Protein AF-A0A940VJI4-F1 (afdb_monomer_lite)

Sequence (114 aa):
MGNPDPVWIADCLAGLSPTEPPQLAFLRRAPEGIGALPGTLLCLSASFNPMTVAHAALVREGSRLVSPQEVLLLLATANVDKYNEGLPLERRFDLLLRFAESRPRVSVAAVHHG

Structure (mmCIF, N/CA/C/O backbone):
data_AF-A0A940VJI4-F1
#
_entry.id   AF-A0A940VJI4-F1
#
loop_
_atom_site.group_PDB
_atom_site.id
_atom_site.type_symbol
_atom_site.label_atom_id
_atom_site.label_alt_id
_atom_site.label_comp_id
_atom_site.label_asym_id
_atom_site.label_entity_id
_atom_site.label_seq_id
_atom_site.pdbx_PDB_ins_code
_atom_site.Cartn_x
_atom_site.Cartn_y
_atom_site.Cartn_z
_atom_site.occupancy
_atom_site.B_iso_or_equiv
_atom_site.auth_seq_id
_atom_site.auth_comp_id
_atom_site.auth_asym_id
_atom_site.auth_atom_id
_atom_site.pdbx_PDB_model_num
ATOM 1 N N . MET A 1 1 ? -17.117 5.463 -8.635 1.00 45.41 1 MET A N 1
ATOM 2 C CA . MET A 1 1 ? -15.969 6.390 -8.542 1.00 45.41 1 MET A CA 1
ATOM 3 C C . MET A 1 1 ? -14.960 5.941 -9.579 1.00 45.41 1 MET A C 1
ATOM 5 O O . MET A 1 1 ? -14.827 4.738 -9.760 1.00 45.41 1 MET A O 1
ATOM 9 N N . GLY A 1 2 ? -14.423 6.876 -10.365 1.00 53.31 2 GLY A N 1
ATOM 10 C CA . GLY A 1 2 ? -13.619 6.567 -11.551 1.00 53.31 2 GLY A CA 1
ATOM 11 C C . GLY A 1 2 ? -12.346 5.802 -11.204 1.00 53.31 2 GLY A C 1
ATOM 12 O O . GLY A 1 2 ? -11.795 5.987 -10.123 1.00 53.31 2 GLY A O 1
ATOM 13 N N . ASN A 1 3 ? -11.910 4.944 -12.125 1.00 57.28 3 ASN A N 1
ATOM 14 C CA . ASN A 1 3 ? -10.601 4.299 -12.072 1.00 57.28 3 ASN A CA 1
ATOM 15 C C . ASN A 1 3 ? -9.522 5.372 -11.818 1.00 57.28 3 ASN A C 1
ATOM 17 O O . ASN A 1 3 ? -9.622 6.425 -12.454 1.00 57.28 3 ASN A O 1
ATOM 21 N N . PRO A 1 4 ? -8.533 5.159 -10.930 1.00 66.38 4 PRO A N 1
ATOM 22 C CA . PRO A 1 4 ? -7.483 6.149 -10.718 1.00 66.38 4 PRO A CA 1
ATOM 23 C C . PRO A 1 4 ? -6.808 6.477 -12.055 1.00 66.38 4 PRO A C 1
ATOM 25 O O . PRO A 1 4 ? -6.418 5.577 -12.805 1.00 66.38 4 PRO A O 1
ATOM 28 N N . ASP A 1 5 ? -6.758 7.769 -12.379 1.00 80.19 5 ASP A N 1
ATOM 29 C CA . ASP A 1 5 ? -6.216 8.264 -13.642 1.00 80.19 5 ASP A CA 1
ATOM 30 C C . ASP A 1 5 ? -4.704 7.972 -13.691 1.00 80.19 5 ASP A C 1
ATOM 32 O O . ASP A 1 5 ? -3.981 8.398 -12.784 1.00 80.19 5 ASP A O 1
ATOM 36 N N . PRO A 1 6 ? -4.201 7.251 -14.712 1.00 77.81 6 PRO A N 1
ATOM 37 C CA . PRO A 1 6 ? -2.771 7.014 -14.885 1.00 77.81 6 PRO A CA 1
ATOM 38 C C . PRO A 1 6 ? -1.919 8.290 -14.855 1.00 77.81 6 PRO A C 1
ATOM 40 O O . PRO A 1 6 ? -0.793 8.239 -14.364 1.00 77.81 6 PRO A O 1
ATOM 43 N N . VAL A 1 7 ? -2.449 9.424 -15.331 1.00 83.44 7 VAL A N 1
ATOM 44 C CA . VAL A 1 7 ? -1.750 10.721 -15.290 1.00 83.44 7 VAL A CA 1
ATOM 45 C C . VAL A 1 7 ? -1.550 11.175 -13.847 1.00 83.44 7 VAL A C 1
ATOM 47 O O . VAL A 1 7 ? -0.439 11.507 -13.449 1.00 83.44 7 VAL A O 1
ATOM 50 N N . TRP A 1 8 ? -2.599 11.089 -13.029 1.00 85.44 8 TRP A N 1
ATOM 51 C CA . TRP A 1 8 ? -2.527 11.459 -11.618 1.00 85.44 8 TRP A CA 1
ATOM 52 C C . TRP A 1 8 ? -1.555 10.565 -10.831 1.00 85.44 8 TRP A C 1
ATOM 54 O O . TRP A 1 8 ? -0.812 11.058 -9.984 1.00 85.44 8 TRP A O 1
ATOM 64 N N . ILE A 1 9 ? -1.511 9.259 -11.133 1.00 85.69 9 ILE A N 1
ATOM 65 C CA . ILE A 1 9 ? -0.514 8.358 -10.535 1.00 85.69 9 ILE A CA 1
ATOM 66 C C . ILE A 1 9 ? 0.894 8.837 -10.898 1.00 85.69 9 ILE A C 1
ATOM 68 O O . ILE A 1 9 ? 1.721 8.983 -10.003 1.00 85.69 9 ILE A O 1
ATOM 72 N N . ALA A 1 10 ? 1.166 9.110 -12.176 1.00 84.75 10 ALA A N 1
ATOM 73 C CA . ALA A 1 10 ? 2.477 9.577 -12.622 1.00 84.75 10 ALA A CA 1
ATOM 74 C C . ALA A 1 10 ? 2.897 10.886 -11.928 1.00 84.75 10 ALA A C 1
ATOM 76 O O . ALA A 1 10 ? 4.033 10.983 -11.459 1.00 84.75 10 ALA A O 1
ATOM 77 N N . ASP A 1 11 ? 1.976 11.839 -11.771 1.00 85.50 11 ASP A N 1
ATOM 78 C CA . ASP A 1 11 ? 2.229 13.106 -11.076 1.00 85.50 11 ASP A CA 1
ATOM 79 C C . ASP A 1 11 ? 2.617 12.892 -9.605 1.00 85.50 11 ASP A C 1
ATOM 81 O O . ASP A 1 11 ? 3.565 13.506 -9.112 1.00 85.50 11 ASP A O 1
ATOM 85 N N . CYS A 1 12 ? 1.941 11.976 -8.899 1.00 84.31 12 CYS A N 1
ATOM 86 C CA . CYS A 1 12 ? 2.311 11.617 -7.527 1.00 84.31 12 CYS A CA 1
ATOM 87 C C . CYS A 1 12 ? 3.721 11.019 -7.432 1.00 84.31 12 CYS A C 1
ATOM 89 O O . CYS A 1 12 ? 4.403 11.217 -6.426 1.00 84.31 12 CYS A O 1
ATOM 91 N N . LEU A 1 13 ? 4.155 10.274 -8.452 1.00 85.81 13 LEU A N 1
ATOM 92 C CA . LEU A 1 13 ? 5.466 9.624 -8.467 1.00 85.81 13 LEU A CA 1
ATOM 93 C C . LEU A 1 13 ? 6.592 10.573 -8.884 1.00 85.81 13 LEU A C 1
ATOM 95 O O . LEU A 1 13 ? 7.715 10.401 -8.418 1.00 85.81 13 LEU A O 1
ATOM 99 N N . ALA A 1 14 ? 6.307 11.582 -9.712 1.00 83.81 14 ALA A N 1
ATOM 100 C CA . ALA A 1 14 ? 7.297 12.553 -10.182 1.00 83.81 14 ALA A CA 1
ATOM 101 C C . ALA A 1 14 ? 7.954 13.352 -9.041 1.00 83.81 14 ALA A C 1
ATOM 103 O O . ALA A 1 14 ? 9.071 13.840 -9.194 1.00 83.81 14 ALA A O 1
ATOM 104 N N . GLY A 1 15 ? 7.284 13.460 -7.888 1.00 77.69 15 GLY A N 1
ATOM 105 C CA . GLY A 1 15 ? 7.825 14.100 -6.687 1.00 77.69 15 GLY A CA 1
ATOM 106 C C . GLY A 1 15 ? 8.855 13.268 -5.915 1.00 77.69 15 GLY A C 1
ATOM 107 O O . GLY A 1 15 ? 9.455 13.778 -4.977 1.00 77.69 15 GLY A O 1
ATOM 108 N N . LEU A 1 16 ? 9.070 11.997 -6.267 1.00 84.31 16 LEU A N 1
ATOM 109 C CA . LEU A 1 16 ? 10.019 11.126 -5.574 1.00 84.31 16 LEU A CA 1
ATOM 110 C C . LEU A 1 16 ? 11.407 11.224 -6.219 1.00 84.31 16 LEU A C 1
ATOM 112 O O . LEU A 1 16 ? 11.619 10.729 -7.324 1.00 84.31 16 LEU A O 1
ATOM 116 N N . SER A 1 17 ? 12.363 11.825 -5.506 1.00 78.94 17 SER A N 1
ATOM 117 C CA . SER A 1 17 ? 13.741 12.003 -5.979 1.00 78.94 17 SER A CA 1
ATOM 118 C C . SER A 1 17 ? 14.732 11.033 -5.308 1.00 78.94 17 SER A C 1
ATOM 120 O O . SER A 1 17 ? 14.677 10.863 -4.089 1.00 78.94 17 SER A O 1
ATOM 122 N N . PRO A 1 18 ? 15.683 10.434 -6.057 1.00 75.56 18 PRO A N 1
ATOM 123 C CA . PRO A 1 18 ? 16.764 9.618 -5.491 1.00 75.56 18 PRO A CA 1
ATOM 124 C C . PRO A 1 18 ? 17.817 10.429 -4.732 1.00 75.56 18 PRO A C 1
ATOM 126 O O . PRO A 1 18 ? 18.573 9.867 -3.943 1.00 75.56 18 PRO A O 1
ATOM 129 N N . THR A 1 19 ? 17.931 11.727 -5.022 1.00 82.00 19 THR A N 1
ATOM 130 C CA . THR A 1 19 ? 18.983 12.593 -4.468 1.00 82.00 19 THR A CA 1
ATOM 131 C C . THR A 1 19 ? 18.517 13.387 -3.254 1.00 82.00 19 THR A C 1
ATOM 133 O O . THR A 1 19 ? 19.310 14.099 -2.642 1.00 82.00 19 THR A O 1
ATOM 136 N N . GLU A 1 20 ? 17.233 13.298 -2.923 1.00 82.69 20 GLU A N 1
ATOM 137 C CA . GLU A 1 20 ? 16.645 13.930 -1.749 1.00 82.69 20 GLU A CA 1
ATOM 138 C C . GLU A 1 20 ? 16.578 12.934 -0.579 1.00 82.69 20 GLU A C 1
ATOM 140 O O . GLU A 1 20 ? 16.708 11.723 -0.784 1.00 82.69 20 GLU A O 1
ATOM 145 N N . PRO A 1 21 ? 16.394 13.407 0.670 1.00 84.06 21 PRO A N 1
ATOM 146 C CA . PRO A 1 21 ? 16.128 12.517 1.798 1.00 84.06 21 PRO A CA 1
ATOM 147 C C . PRO A 1 21 ? 14.966 11.559 1.489 1.00 84.06 21 PRO A C 1
ATOM 149 O O . PRO A 1 21 ? 14.066 11.963 0.760 1.00 84.06 21 PRO A O 1
ATOM 152 N N . PRO A 1 22 ? 14.927 10.331 2.045 1.00 85.44 22 PRO A N 1
ATOM 153 C CA . PRO A 1 22 ? 13.881 9.359 1.734 1.00 85.44 22 PRO A CA 1
ATOM 154 C C . PRO A 1 22 ? 12.469 9.928 1.909 1.00 85.44 22 PRO A C 1
ATOM 156 O O . PRO A 1 22 ? 12.096 10.369 2.998 1.00 85.44 22 PRO A O 1
ATOM 159 N N . GLN A 1 23 ? 11.682 9.893 0.832 1.00 88.88 23 GLN A N 1
ATOM 160 C CA . GLN A 1 23 ? 10.305 10.381 0.813 1.00 88.88 23 GLN A CA 1
ATOM 161 C C . GLN A 1 23 ? 9.321 9.251 0.560 1.00 88.88 23 GLN A C 1
ATOM 163 O O . GLN A 1 23 ? 9.607 8.293 -0.162 1.00 88.88 23 GLN A O 1
ATOM 168 N N . LEU A 1 24 ? 8.133 9.420 1.134 1.00 90.38 24 LEU A N 1
ATOM 169 C CA . LEU A 1 24 ? 6.980 8.568 0.918 1.00 90.38 24 LEU A CA 1
ATOM 170 C C . LEU A 1 24 ? 5.838 9.418 0.358 1.00 90.38 24 LEU A C 1
ATOM 172 O O . LEU A 1 24 ? 5.430 10.404 0.972 1.00 90.38 24 LEU A O 1
ATOM 176 N N . ALA A 1 25 ? 5.301 9.008 -0.787 1.00 93.12 25 ALA A N 1
ATOM 177 C CA . ALA A 1 25 ? 4.152 9.636 -1.425 1.00 93.12 25 ALA A CA 1
ATOM 178 C C . ALA A 1 25 ? 2.914 8.754 -1.237 1.00 93.12 25 ALA A C 1
ATOM 180 O O . ALA A 1 25 ? 2.884 7.607 -1.679 1.00 93.12 25 ALA A O 1
ATOM 181 N N . PHE A 1 26 ? 1.874 9.274 -0.583 1.00 94.12 26 PHE A N 1
ATOM 182 C CA . PHE A 1 26 ? 0.605 8.556 -0.459 1.00 94.12 26 PHE A CA 1
ATOM 183 C C . PHE A 1 26 ? -0.228 8.725 -1.726 1.00 94.12 26 PHE A C 1
ATOM 185 O O . PHE A 1 26 ? -0.610 9.840 -2.068 1.00 94.12 26 PHE A O 1
ATOM 192 N N . LEU A 1 27 ? -0.590 7.606 -2.350 1.00 94.69 27 LEU A N 1
ATOM 193 C CA . LEU A 1 27 ? -1.617 7.575 -3.390 1.00 94.69 27 LEU A CA 1
ATOM 194 C C . LEU A 1 27 ? -3.002 7.394 -2.751 1.00 94.69 27 LEU A C 1
ATOM 196 O O . LEU A 1 27 ? -4.008 7.927 -3.202 1.00 94.69 27 LEU A O 1
ATOM 200 N N . ARG A 1 28 ? -3.083 6.669 -1.636 1.00 95.31 28 ARG A N 1
ATOM 201 C CA . ARG A 1 28 ? -4.313 6.594 -0.851 1.00 95.31 28 ARG A CA 1
ATOM 202 C C . ARG A 1 28 ? -3.981 6.543 0.621 1.00 95.31 28 ARG A C 1
ATOM 204 O O . ARG A 1 28 ? -3.264 5.645 1.055 1.00 95.31 28 ARG A O 1
ATOM 211 N N . ARG A 1 29 ? -4.563 7.464 1.385 1.00 95.56 29 ARG A N 1
ATOM 212 C CA . ARG A 1 29 ? -4.662 7.336 2.839 1.00 95.56 29 ARG A CA 1
ATOM 213 C C . ARG A 1 29 ? -5.939 6.581 3.191 1.00 95.56 29 ARG A C 1
ATOM 215 O O . ARG A 1 29 ? -6.993 6.837 2.607 1.00 95.56 29 ARG A O 1
ATOM 222 N N . ALA A 1 30 ? -5.826 5.638 4.114 1.00 96.31 30 ALA A N 1
ATOM 223 C CA . ALA A 1 30 ? -6.938 4.900 4.683 1.00 96.31 30 ALA A CA 1
ATOM 224 C C . ALA A 1 30 ? -7.926 5.872 5.360 1.00 96.31 30 ALA A C 1
ATOM 226 O O . ALA A 1 30 ? -7.528 6.557 6.303 1.00 96.31 30 ALA A O 1
ATOM 227 N N . PRO A 1 31 ? -9.200 5.954 4.932 1.00 95.44 31 PRO A N 1
ATOM 228 C CA . PRO A 1 31 ? -10.182 6.828 5.580 1.00 95.44 31 PRO A CA 1
ATOM 229 C C . PRO A 1 31 ? -10.466 6.448 7.042 1.00 95.44 31 PRO A C 1
ATOM 231 O O . PRO A 1 31 ? -10.811 7.314 7.838 1.00 95.44 31 PRO A O 1
ATOM 234 N N . GLU A 1 32 ? -10.296 5.174 7.402 1.00 94.62 32 GLU A N 1
ATOM 235 C CA . GLU A 1 32 ? -10.393 4.674 8.783 1.00 94.62 32 GLU A CA 1
ATOM 236 C C . GLU A 1 32 ? -9.015 4.297 9.355 1.00 94.62 32 GLU A C 1
ATOM 238 O O . GLU A 1 32 ? -8.916 3.456 10.249 1.00 94.62 32 GLU A O 1
ATOM 243 N N . GLY A 1 33 ? -7.943 4.856 8.786 1.00 91.50 33 GLY A N 1
ATOM 244 C CA . GLY A 1 33 ? -6.573 4.618 9.228 1.00 91.50 33 GLY A CA 1
ATOM 245 C C . GLY A 1 33 ? -6.205 5.354 10.513 1.00 91.50 33 GLY A C 1
ATOM 246 O O . GLY A 1 33 ? -7.041 5.923 11.219 1.00 91.50 33 GLY A O 1
ATOM 247 N N . ILE A 1 34 ? -4.910 5.357 10.809 1.00 93.88 34 ILE A N 1
ATOM 248 C CA . ILE A 1 34 ? -4.329 6.084 11.932 1.00 93.88 34 ILE A CA 1
ATOM 249 C C . ILE A 1 34 ? -4.545 7.587 11.697 1.00 93.88 34 ILE A C 1
ATOM 251 O O . ILE A 1 34 ? -4.118 8.152 10.691 1.00 93.88 34 ILE A O 1
ATOM 255 N N . GLY A 1 35 ? -5.246 8.226 12.635 1.00 87.50 35 GLY A N 1
ATOM 256 C CA . GLY A 1 35 ? -5.538 9.659 12.616 1.00 87.50 35 GLY A CA 1
ATOM 257 C C . GLY A 1 35 ? -4.532 10.474 13.431 1.00 87.50 35 GLY A C 1
ATOM 258 O O . GLY A 1 35 ? -3.327 10.253 13.380 1.00 87.50 35 GLY A O 1
ATOM 259 N N . ALA A 1 36 ? -5.039 11.427 14.218 1.00 82.31 36 ALA A N 1
ATOM 260 C CA . ALA A 1 36 ? -4.214 12.307 15.054 1.00 82.31 36 ALA A CA 1
ATOM 261 C C . ALA A 1 36 ? -3.549 11.600 16.253 1.00 82.31 36 ALA A C 1
ATOM 263 O O . ALA A 1 36 ? -2.598 12.126 16.827 1.00 82.31 36 ALA A O 1
ATOM 264 N N . LEU A 1 37 ? -4.062 10.433 16.652 1.00 84.38 37 LEU A N 1
ATOM 265 C CA . LEU A 1 37 ? -3.510 9.650 17.754 1.00 84.38 37 LEU A CA 1
ATOM 266 C C . LEU A 1 37 ? -2.565 8.568 17.217 1.00 84.38 37 LEU A C 1
ATOM 268 O O . LEU A 1 37 ? -2.889 7.947 16.203 1.00 84.38 37 LEU A O 1
ATOM 272 N N . PRO A 1 38 ? -1.436 8.299 17.901 1.00 87.88 38 PRO A N 1
ATOM 273 C CA . PRO A 1 38 ? -0.553 7.195 17.548 1.00 87.88 38 PRO A CA 1
ATOM 274 C C . PRO A 1 38 ? -1.295 5.856 17.499 1.00 87.88 38 PRO A C 1
ATOM 276 O O . PRO A 1 38 ? -2.172 5.585 18.319 1.00 87.88 38 PRO A O 1
ATOM 279 N N . GLY A 1 39 ? -0.901 5.003 16.558 1.00 90.50 39 GLY A N 1
ATOM 280 C CA . GLY A 1 39 ? -1.466 3.672 16.378 1.00 90.50 39 GLY A CA 1
ATOM 281 C C . GLY A 1 39 ? -0.457 2.700 15.778 1.00 90.50 39 GLY A C 1
ATOM 282 O O . GLY A 1 39 ? 0.693 3.040 15.504 1.00 90.50 39 GLY A O 1
ATOM 283 N N . THR A 1 40 ? -0.898 1.467 15.583 1.00 95.31 40 THR A N 1
ATOM 284 C CA . THR A 1 40 ? -0.128 0.375 14.998 1.00 95.31 40 THR A CA 1
ATOM 285 C C . THR A 1 40 ? -0.376 0.299 13.497 1.00 95.31 40 THR A C 1
ATOM 287 O O . THR A 1 40 ? -1.505 0.077 13.048 1.00 95.31 40 THR A O 1
ATOM 290 N N . LEU A 1 41 ? 0.706 0.440 12.734 1.00 96.69 41 LEU A N 1
ATOM 291 C CA . LEU A 1 41 ? 0.732 0.304 11.283 1.00 96.69 41 LEU A CA 1
ATOM 292 C C . LEU A 1 41 ? 1.357 -1.041 10.903 1.00 96.69 41 LEU A C 1
ATOM 294 O O . LEU A 1 41 ? 2.498 -1.320 11.271 1.00 96.69 41 LEU A O 1
ATOM 298 N N . LEU A 1 42 ? 0.644 -1.856 10.128 1.00 97.88 42 LEU A N 1
ATOM 299 C CA . LEU A 1 42 ? 1.219 -3.036 9.483 1.00 97.88 42 LEU A CA 1
ATOM 300 C C . LEU A 1 42 ? 1.671 -2.664 8.070 1.00 97.88 42 LEU A C 1
ATOM 302 O O . LEU A 1 42 ? 0.837 -2.422 7.202 1.00 97.88 42 LEU A O 1
ATOM 306 N N . CYS A 1 43 ? 2.977 -2.638 7.822 1.00 97.44 43 CYS A N 1
ATOM 307 C CA . CYS A 1 43 ? 3.527 -2.339 6.501 1.00 97.44 43 CYS A CA 1
ATOM 308 C C . CYS A 1 43 ? 3.874 -3.629 5.745 1.00 97.44 43 CYS A C 1
ATOM 310 O O . CYS A 1 43 ? 4.634 -4.456 6.248 1.00 97.44 43 CYS A O 1
ATOM 312 N N . LEU A 1 44 ? 3.346 -3.784 4.529 1.00 97.50 44 LEU A N 1
ATOM 313 C CA . LEU A 1 44 ? 3.786 -4.789 3.567 1.00 97.50 44 LEU A CA 1
ATOM 314 C C . LEU A 1 44 ? 4.491 -4.086 2.403 1.00 97.50 44 LEU A C 1
ATOM 316 O O . LEU A 1 44 ? 3.838 -3.460 1.566 1.00 97.50 44 LEU A O 1
ATOM 320 N N . SER A 1 45 ? 5.815 -4.232 2.352 1.00 95.25 45 SER A N 1
ATOM 321 C CA . SER A 1 45 ? 6.645 -3.788 1.230 1.00 95.25 45 SER A CA 1
ATOM 322 C C . SER A 1 45 ? 6.850 -4.932 0.238 1.00 95.25 45 SER A C 1
ATOM 324 O O . SER A 1 45 ? 7.261 -6.025 0.634 1.00 95.25 45 SER A O 1
ATOM 326 N N . ALA A 1 46 ? 6.526 -4.706 -1.037 1.00 93.56 46 ALA A N 1
ATOM 327 C CA . ALA A 1 46 ? 6.726 -5.676 -2.114 1.00 93.56 46 ALA A CA 1
ATOM 328 C C . ALA A 1 46 ? 6.732 -4.991 -3.490 1.00 93.56 46 ALA A C 1
ATOM 330 O O . ALA A 1 46 ? 6.254 -3.872 -3.650 1.00 93.56 46 ALA A O 1
ATOM 331 N N . SER A 1 47 ? 7.211 -5.693 -4.522 1.00 90.94 47 SER A N 1
ATOM 332 C CA . SER A 1 47 ? 7.199 -5.193 -5.907 1.00 90.94 47 SER A CA 1
ATOM 333 C C . SER A 1 47 ? 5.815 -5.216 -6.566 1.00 90.94 47 SER A C 1
ATOM 335 O O . SER A 1 47 ? 5.647 -4.613 -7.627 1.00 90.94 47 SER A O 1
ATOM 337 N N . PHE A 1 48 ? 4.853 -5.938 -5.972 1.00 93.56 48 PHE A N 1
ATOM 338 C CA . PHE A 1 48 ? 3.462 -6.090 -6.419 1.00 93.56 48 PHE A CA 1
ATOM 339 C C . PHE A 1 48 ? 3.312 -6.263 -7.940 1.00 93.56 48 PHE A C 1
ATOM 341 O O . PHE A 1 48 ? 2.533 -5.564 -8.587 1.00 93.56 48 PHE A O 1
ATOM 348 N N . ASN A 1 49 ? 4.056 -7.211 -8.515 1.00 90.69 49 ASN A N 1
ATOM 349 C CA . ASN A 1 49 ? 4.180 -7.417 -9.959 1.00 90.69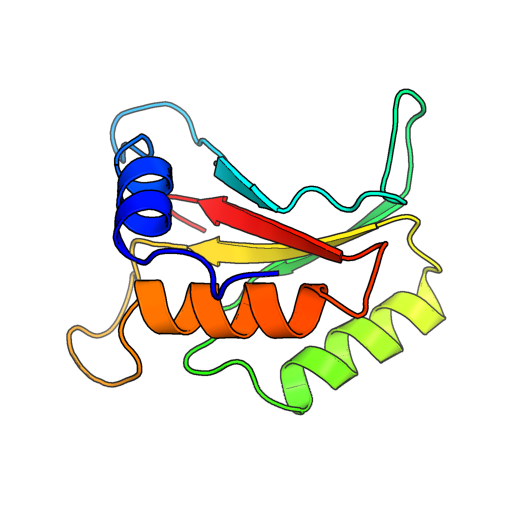 49 ASN A CA 1
ATOM 350 C C . ASN A 1 49 ? 3.559 -8.751 -10.454 1.00 90.69 49 ASN A C 1
ATOM 352 O O . ASN A 1 49 ? 4.309 -9.642 -10.852 1.00 90.69 49 ASN A O 1
ATOM 356 N N . PRO A 1 50 ? 2.221 -8.934 -10.460 1.00 91.50 50 PRO A N 1
ATOM 357 C CA . PRO A 1 50 ? 1.169 -8.079 -9.902 1.00 91.50 50 PRO A CA 1
ATOM 358 C C . PRO A 1 50 ? 0.946 -8.329 -8.396 1.00 91.50 50 PRO A C 1
ATOM 360 O O . PRO A 1 50 ? 1.551 -9.216 -7.791 1.00 91.50 50 PRO A O 1
ATOM 363 N N . MET A 1 51 ? 0.028 -7.581 -7.774 1.00 93.75 51 MET A N 1
ATOM 364 C CA . MET A 1 51 ? -0.551 -8.003 -6.496 1.00 93.75 51 MET A CA 1
ATOM 365 C C . MET A 1 51 ? -1.217 -9.382 -6.652 1.00 93.75 51 MET A C 1
ATOM 367 O O . MET A 1 51 ? -1.919 -9.638 -7.627 1.00 93.75 51 MET A O 1
ATOM 371 N N . THR A 1 52 ? -1.018 -10.272 -5.676 1.00 95.50 52 THR A N 1
ATOM 372 C CA . THR A 1 52 ? -1.515 -11.661 -5.713 1.00 95.50 52 THR A CA 1
ATOM 373 C C . THR A 1 52 ? -2.266 -12.033 -4.437 1.00 95.50 52 THR A C 1
ATOM 375 O O . THR A 1 52 ? -2.192 -11.336 -3.421 1.00 95.50 52 THR A O 1
ATOM 378 N N . VAL A 1 53 ? -2.936 -13.190 -4.460 1.00 97.12 53 VAL A N 1
ATOM 379 C CA . VAL A 1 53 ? -3.596 -13.773 -3.280 1.00 97.12 53 VAL A CA 1
ATOM 380 C C . VAL A 1 53 ? -2.633 -14.027 -2.117 1.00 97.12 53 VAL A C 1
ATOM 382 O O . VAL A 1 53 ? -3.048 -13.933 -0.966 1.00 97.12 53 VAL A O 1
ATOM 385 N N . ALA A 1 54 ? -1.348 -14.279 -2.391 1.00 97.31 54 ALA A N 1
ATOM 386 C CA . ALA A 1 54 ? -0.337 -14.458 -1.350 1.00 97.31 54 ALA A CA 1
ATOM 387 C C . ALA A 1 54 ? -0.104 -13.157 -0.565 1.00 97.31 54 ALA A C 1
ATOM 389 O O . ALA A 1 54 ? -0.105 -13.172 0.662 1.00 97.31 54 ALA A O 1
ATOM 390 N N . HIS A 1 55 ? -0.006 -12.016 -1.256 1.00 97.94 55 HIS A N 1
ATOM 391 C CA . HIS A 1 55 ? 0.104 -10.704 -0.610 1.00 97.94 55 HIS A CA 1
ATOM 392 C C . HIS A 1 55 ? -1.124 -10.401 0.259 1.00 97.94 55 HIS A C 1
ATOM 394 O O . HIS A 1 55 ? -0.995 -9.980 1.407 1.00 97.94 55 HIS A O 1
ATOM 400 N N . ALA A 1 56 ? -2.326 -10.669 -0.263 1.00 97.06 56 ALA A N 1
ATOM 401 C CA . ALA A 1 56 ? -3.565 -10.484 0.489 1.00 97.06 56 ALA A CA 1
ATOM 402 C C . ALA A 1 56 ? -3.631 -11.390 1.734 1.00 97.06 56 ALA A C 1
ATOM 404 O O . ALA A 1 56 ? -4.071 -10.947 2.796 1.00 97.06 56 ALA A O 1
ATOM 405 N N . ALA A 1 57 ? -3.170 -12.640 1.621 1.00 98.06 57 ALA A N 1
ATOM 406 C CA . ALA A 1 57 ? -3.085 -13.567 2.743 1.00 98.06 57 ALA A CA 1
ATOM 407 C C . ALA A 1 57 ? -2.081 -13.093 3.804 1.00 98.06 57 ALA A C 1
ATOM 409 O O . ALA A 1 57 ? -2.415 -13.120 4.984 1.00 98.06 57 ALA A O 1
ATOM 410 N N . LEU A 1 58 ? -0.907 -12.586 3.408 1.00 97.88 58 LEU A N 1
ATOM 411 C CA . LEU A 1 58 ? 0.072 -12.018 4.344 1.00 97.88 58 LEU A CA 1
ATOM 412 C C . LEU A 1 58 ? -0.513 -10.852 5.143 1.00 97.88 58 LEU A C 1
ATOM 414 O O . LEU A 1 58 ? -0.396 -10.830 6.366 1.00 97.88 58 LEU A O 1
ATOM 418 N N . VAL A 1 59 ? -1.205 -9.923 4.475 1.00 97.62 59 VAL A N 1
ATOM 419 C CA . VAL A 1 59 ? -1.899 -8.820 5.156 1.00 97.62 59 VAL A CA 1
ATOM 420 C C . VAL A 1 59 ? -2.942 -9.353 6.132 1.00 97.62 59 VAL A C 1
ATOM 422 O O . VAL A 1 59 ? -3.010 -8.883 7.266 1.00 97.62 59 VAL A O 1
ATOM 425 N N . ARG A 1 60 ? -3.753 -10.331 5.714 1.00 97.19 60 ARG A N 1
ATOM 426 C CA . ARG A 1 60 ? -4.809 -10.906 6.554 1.00 97.19 60 ARG A CA 1
ATOM 427 C C . ARG A 1 60 ? -4.236 -11.585 7.795 1.00 97.19 60 ARG A C 1
ATOM 429 O O . ARG A 1 60 ? -4.692 -11.298 8.898 1.00 97.19 60 ARG A O 1
ATOM 436 N N . GLU A 1 61 ? -3.250 -12.461 7.627 1.00 98.06 61 GLU A N 1
ATOM 437 C CA . GLU A 1 61 ? -2.656 -13.195 8.747 1.00 98.06 61 GLU A CA 1
ATOM 438 C C . GLU A 1 61 ? -1.860 -12.269 9.667 1.00 98.06 61 GLU A C 1
ATOM 440 O O . GLU A 1 61 ? -2.012 -12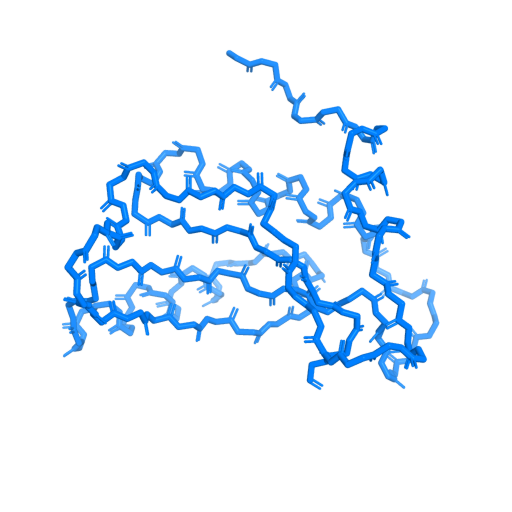.352 10.884 1.00 98.06 61 GLU A O 1
ATOM 445 N N . GLY A 1 62 ? -1.097 -11.321 9.113 1.00 96.75 62 GLY A N 1
ATOM 446 C CA . GLY A 1 62 ? -0.438 -10.283 9.905 1.00 96.75 62 GLY A CA 1
ATOM 447 C C . GLY A 1 62 ? -1.448 -9.469 10.714 1.00 96.75 62 GLY A C 1
ATOM 448 O O . GLY A 1 62 ? -1.285 -9.296 11.920 1.00 96.75 62 GLY A O 1
ATOM 449 N N . SER A 1 63 ? -2.553 -9.059 10.085 1.00 96.62 63 SER A N 1
ATOM 450 C CA . SER A 1 63 ? -3.614 -8.308 10.763 1.00 96.62 63 SER A CA 1
ATOM 451 C C . SER A 1 63 ? -4.286 -9.114 11.873 1.00 96.62 63 SER A C 1
ATOM 453 O O . SER A 1 63 ? -4.627 -8.552 12.908 1.00 96.62 63 SER A O 1
ATOM 455 N N . ARG A 1 64 ? -4.436 -10.432 11.701 1.00 96.69 64 ARG A N 1
ATOM 456 C CA . ARG A 1 64 ? -4.974 -11.327 12.735 1.00 96.69 64 ARG A CA 1
ATOM 457 C C . ARG A 1 64 ? -4.061 -11.416 13.961 1.00 96.69 64 ARG A C 1
ATOM 459 O O . ARG A 1 64 ? -4.562 -11.586 15.067 1.00 96.69 64 ARG A O 1
ATOM 466 N N . LEU A 1 65 ? -2.744 -11.323 13.771 1.00 96.19 65 LEU A N 1
ATOM 467 C CA . LEU A 1 65 ? -1.761 -11.431 14.852 1.00 96.19 65 LEU A CA 1
ATOM 468 C C . LEU A 1 65 ? -1.612 -10.137 15.657 1.00 96.19 65 LEU A C 1
ATOM 470 O O . LEU A 1 65 ? -1.476 -10.208 16.875 1.00 96.19 65 LEU A O 1
ATOM 474 N N . VAL A 1 66 ? -1.628 -8.975 14.995 1.00 93.94 66 VAL A N 1
ATOM 475 C CA . VAL A 1 66 ? -1.297 -7.691 15.649 1.00 93.94 66 VAL A CA 1
ATOM 476 C C . VAL A 1 66 ? -2.449 -6.689 15.699 1.00 93.94 66 VAL A C 1
ATOM 478 O O . VAL A 1 66 ? -2.308 -5.651 16.332 1.00 93.94 66 VAL A O 1
ATOM 481 N N . SER A 1 67 ? -3.591 -6.990 15.070 1.00 94.75 67 SER A N 1
ATOM 482 C CA . SER A 1 67 ? -4.783 -6.122 15.023 1.00 94.75 67 SER A CA 1
ATOM 483 C C . SER A 1 67 ? -4.457 -4.647 14.719 1.00 94.75 67 SER A C 1
ATOM 485 O O . SER A 1 67 ? -4.824 -3.763 15.500 1.00 94.75 67 SER A O 1
ATOM 487 N N . PRO A 1 68 ? -3.750 -4.361 13.607 1.00 96.38 68 PRO A N 1
ATOM 488 C CA . PRO A 1 68 ? -3.289 -3.017 13.297 1.00 96.38 68 PRO A CA 1
ATOM 489 C C . PRO A 1 68 ? -4.477 -2.095 13.009 1.00 96.38 68 PRO A C 1
ATOM 491 O O . PRO A 1 68 ? -5.498 -2.515 12.452 1.00 96.38 68 PRO A O 1
ATOM 494 N N . GLN A 1 69 ? -4.340 -0.818 13.363 1.00 96.75 69 GLN A N 1
ATOM 495 C CA . GLN A 1 69 ? -5.342 0.190 13.015 1.00 96.75 69 GLN A CA 1
ATOM 496 C C . GLN A 1 69 ? -5.275 0.540 11.526 1.00 96.75 69 GLN A C 1
ATOM 498 O O . GLN A 1 69 ? -6.298 0.866 10.931 1.00 96.75 69 GLN A O 1
ATOM 503 N N . GLU A 1 70 ? -4.103 0.396 10.908 1.00 98.00 70 GLU A N 1
ATOM 504 C CA . GLU A 1 70 ? -3.907 0.653 9.488 1.00 98.00 70 GLU A CA 1
ATOM 505 C C . GLU A 1 70 ? -2.938 -0.356 8.867 1.00 98.00 70 GLU A C 1
ATOM 507 O O . GLU A 1 70 ? -1.984 -0.815 9.497 1.00 98.00 70 GLU A O 1
ATOM 512 N N . VAL A 1 71 ? -3.182 -0.695 7.605 1.00 98.38 71 VAL A N 1
ATOM 513 C CA . VAL A 1 71 ? -2.268 -1.480 6.774 1.00 98.38 71 VAL A CA 1
ATOM 514 C C . VAL A 1 71 ? -1.701 -0.572 5.696 1.00 98.38 71 VAL A C 1
ATOM 516 O O . VAL A 1 71 ? -2.471 0.026 4.958 1.00 98.38 71 VAL A O 1
ATOM 519 N N . LEU A 1 72 ? -0.384 -0.524 5.531 1.00 98.12 72 LEU A N 1
ATOM 520 C CA . LEU A 1 72 ? 0.269 0.165 4.422 1.00 98.12 72 LEU A CA 1
ATOM 521 C C . LEU A 1 72 ? 0.772 -0.844 3.388 1.00 98.12 72 LEU A C 1
ATOM 523 O O . LEU A 1 72 ? 1.597 -1.698 3.706 1.00 98.12 72 LEU A O 1
ATOM 527 N N . LEU A 1 73 ? 0.307 -0.720 2.145 1.00 98.19 73 LEU A N 1
ATOM 528 C CA . LEU A 1 73 ? 0.917 -1.372 0.987 1.00 98.19 73 LEU A CA 1
ATOM 529 C C . LEU A 1 73 ? 1.947 -0.410 0.387 1.00 98.19 73 LEU A C 1
ATOM 531 O O . LEU A 1 73 ? 1.577 0.665 -0.093 1.00 98.19 73 LEU A O 1
ATOM 535 N N . LEU A 1 74 ? 3.224 -0.787 0.451 1.00 96.56 74 LEU A N 1
ATOM 536 C CA . LEU A 1 74 ? 4.350 0.062 0.071 1.00 96.56 74 LEU A CA 1
ATOM 537 C C . LEU A 1 74 ? 5.058 -0.490 -1.170 1.00 96.56 74 LEU A C 1
ATOM 539 O O . LEU A 1 74 ? 5.565 -1.611 -1.144 1.00 96.56 74 LEU A O 1
ATOM 543 N N . LEU A 1 75 ? 5.098 0.295 -2.248 1.00 93.69 75 LEU A N 1
ATOM 544 C CA . LEU A 1 75 ? 5.753 -0.075 -3.505 1.00 93.69 75 LEU A CA 1
ATOM 545 C C . LEU A 1 75 ? 6.920 0.874 -3.802 1.00 93.69 75 LEU A C 1
ATOM 547 O O . LEU A 1 75 ? 6.724 2.082 -3.930 1.00 93.69 75 LEU A O 1
ATOM 551 N N . ALA A 1 76 ? 8.125 0.322 -3.944 1.00 89.94 76 ALA A N 1
ATOM 552 C CA . ALA A 1 76 ? 9.276 1.072 -4.437 1.00 89.94 76 ALA A CA 1
ATOM 553 C C . ALA A 1 76 ? 9.175 1.291 -5.957 1.00 89.94 76 ALA A C 1
ATOM 555 O O . ALA A 1 76 ? 8.844 0.363 -6.702 1.00 89.94 76 ALA A O 1
ATOM 556 N N . THR A 1 77 ? 9.451 2.511 -6.421 1.00 85.81 77 THR A N 1
ATOM 557 C CA . THR A 1 77 ? 9.388 2.869 -7.847 1.00 85.81 77 THR A CA 1
ATOM 558 C C . THR A 1 77 ? 10.662 2.483 -8.592 1.00 85.81 77 THR A C 1
ATOM 560 O O . THR A 1 77 ? 10.584 2.039 -9.738 1.00 85.81 77 THR A O 1
ATOM 563 N N . ALA A 1 78 ? 11.825 2.570 -7.942 1.00 78.38 78 ALA A N 1
ATOM 564 C CA . ALA A 1 78 ? 13.078 2.062 -8.478 1.00 78.38 78 ALA A CA 1
ATOM 565 C C . ALA A 1 78 ? 13.263 0.599 -8.048 1.00 78.38 78 ALA A C 1
ATOM 567 O O . ALA A 1 78 ? 13.630 0.310 -6.909 1.00 78.38 78 ALA A O 1
ATOM 568 N N . ASN A 1 79 ? 13.017 -0.346 -8.960 1.00 65.50 79 ASN A N 1
ATOM 569 C CA . ASN A 1 79 ? 13.426 -1.732 -8.730 1.00 65.50 79 ASN A CA 1
ATOM 570 C C . ASN A 1 79 ? 14.949 -1.836 -8.893 1.00 65.50 79 ASN A C 1
ATOM 572 O O . ASN A 1 79 ? 15.487 -1.487 -9.941 1.00 65.50 79 ASN A O 1
ATOM 576 N N . VAL A 1 80 ? 15.617 -2.341 -7.854 1.00 50.72 80 VAL A N 1
ATOM 577 C CA . VAL A 1 80 ? 17.070 -2.577 -7.804 1.00 50.72 80 VAL A CA 1
ATOM 578 C C . VAL A 1 80 ? 17.500 -3.730 -8.720 1.00 50.72 80 VAL A C 1
ATOM 580 O O . VAL A 1 80 ? 18.648 -3.762 -9.137 1.00 50.72 80 VAL A O 1
ATOM 583 N N . ASP A 1 81 ? 16.589 -4.608 -9.146 1.00 46.78 81 ASP A N 1
ATOM 584 C CA . ASP A 1 81 ? 16.942 -5.750 -9.986 1.00 46.78 81 ASP A CA 1
ATOM 585 C C . ASP A 1 81 ? 15.885 -6.020 -11.067 1.00 46.78 81 ASP A C 1
ATOM 587 O O . ASP A 1 81 ? 14.715 -6.258 -10.771 1.00 46.78 81 ASP A O 1
ATOM 591 N N . LYS A 1 82 ? 16.352 -6.088 -12.322 1.00 51.00 82 LYS A N 1
ATOM 592 C CA . LYS A 1 82 ? 15.668 -6.599 -13.529 1.00 51.00 82 LYS A CA 1
ATOM 593 C C . LYS A 1 82 ? 14.732 -5.617 -14.238 1.00 51.00 82 LYS A C 1
ATOM 595 O O . LYS A 1 82 ? 13.517 -5.587 -14.061 1.00 51.00 82 LYS A O 1
ATOM 600 N N . TYR A 1 83 ? 15.349 -4.872 -15.148 1.00 49.69 83 TYR A N 1
ATOM 601 C CA . TYR A 1 83 ? 14.681 -4.186 -16.243 1.00 49.69 83 TYR A CA 1
ATOM 602 C C . TYR A 1 83 ? 13.814 -5.172 -17.059 1.00 49.69 83 TYR A C 1
ATOM 604 O O . TYR A 1 83 ? 14.314 -6.175 -17.561 1.00 49.69 83 TYR A O 1
ATOM 612 N N . ASN A 1 84 ? 12.536 -4.816 -17.232 1.00 53.66 84 ASN A N 1
ATOM 613 C CA . ASN A 1 84 ? 11.646 -5.173 -18.353 1.00 53.66 84 ASN A CA 1
ATOM 614 C C . ASN A 1 84 ? 10.716 -6.401 -18.280 1.00 53.66 84 ASN A C 1
ATOM 616 O O . ASN A 1 84 ? 9.935 -6.571 -19.214 1.00 53.66 84 ASN A O 1
ATOM 620 N N . GLU A 1 85 ? 10.675 -7.196 -17.207 1.00 64.19 85 GLU A N 1
ATOM 621 C CA . GLU A 1 85 ? 9.689 -8.293 -17.109 1.00 64.19 85 GLU A CA 1
ATOM 622 C C . GLU A 1 85 ? 8.599 -8.014 -16.059 1.00 64.19 85 GLU A C 1
ATOM 624 O O . GLU A 1 85 ? 8.824 -8.031 -14.845 1.00 64.19 85 GLU A O 1
ATOM 629 N N . GLY A 1 86 ? 7.378 -7.740 -16.533 1.00 74.38 86 GLY A N 1
ATOM 630 C CA . GLY A 1 86 ? 6.171 -7.688 -15.707 1.00 74.38 86 GLY A CA 1
ATOM 631 C C . GLY A 1 86 ? 5.225 -6.526 -16.005 1.00 74.38 86 GLY A C 1
ATOM 632 O O . GLY A 1 86 ? 5.302 -5.861 -17.033 1.00 74.38 86 GLY A O 1
ATOM 633 N N . LEU A 1 87 ? 4.291 -6.307 -15.086 1.00 85.19 87 LEU A N 1
ATOM 634 C CA . LEU A 1 87 ? 3.254 -5.292 -15.166 1.00 85.19 87 LEU A CA 1
ATOM 635 C C . LEU A 1 87 ? 3.865 -3.874 -15.056 1.00 85.19 87 LEU A C 1
ATOM 637 O O . LEU A 1 87 ? 4.720 -3.669 -14.187 1.00 85.19 87 LEU A O 1
ATOM 641 N N . PRO A 1 88 ? 3.435 -2.891 -15.873 1.00 87.31 88 PRO A N 1
ATOM 642 C CA . PRO A 1 88 ? 3.868 -1.495 -15.747 1.00 87.31 88 PRO A CA 1
ATOM 643 C C . PRO A 1 88 ? 3.596 -0.921 -14.353 1.00 87.31 88 PRO A C 1
ATOM 645 O O . PRO A 1 88 ? 2.618 -1.308 -13.711 1.00 87.31 88 PRO A O 1
ATOM 648 N N . LEU A 1 89 ? 4.444 -0.003 -13.884 1.00 87.38 89 LEU A N 1
ATOM 649 C CA . LEU A 1 89 ? 4.406 0.527 -12.515 1.00 87.38 89 LEU A CA 1
ATOM 650 C C . LEU A 1 89 ? 3.039 1.134 -12.162 1.00 87.38 89 LEU A C 1
ATOM 652 O O . LEU A 1 89 ? 2.459 0.813 -11.126 1.00 87.38 89 LEU A O 1
ATOM 656 N N . GLU A 1 90 ? 2.476 1.930 -13.064 1.00 88.19 90 GLU A N 1
ATOM 657 C CA . GLU A 1 90 ? 1.169 2.575 -1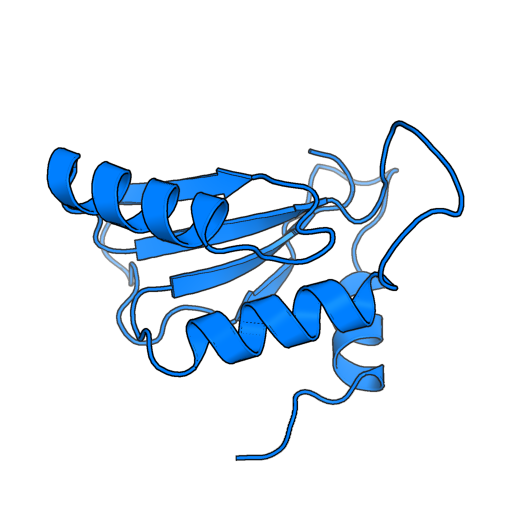2.920 1.00 88.19 90 GLU A CA 1
ATOM 658 C C . GLU A 1 90 ? 0.058 1.531 -12.785 1.00 88.19 90 GLU A C 1
ATOM 660 O O . GLU A 1 90 ? -0.869 1.677 -11.991 1.00 88.19 90 GLU A O 1
ATOM 665 N N . ARG A 1 91 ? 0.178 0.420 -13.521 1.00 89.50 91 ARG A N 1
ATOM 666 C CA . ARG A 1 91 ? -0.774 -0.695 -13.467 1.00 89.50 91 ARG A CA 1
ATOM 667 C C . ARG A 1 91 ? -0.642 -1.496 -12.174 1.00 89.50 91 ARG A C 1
ATOM 669 O O . ARG A 1 91 ? -1.642 -2.023 -11.695 1.00 89.50 91 ARG A O 1
ATOM 676 N N . ARG A 1 92 ? 0.550 -1.566 -11.573 1.00 93.12 92 ARG A N 1
ATOM 677 C CA . ARG A 1 92 ? 0.716 -2.137 -10.225 1.00 93.12 92 ARG A CA 1
ATOM 678 C C . ARG A 1 92 ? 0.000 -1.275 -9.189 1.00 93.12 92 ARG A C 1
ATOM 680 O O . ARG A 1 92 ? -0.766 -1.817 -8.396 1.00 93.12 92 ARG A O 1
ATOM 687 N N . PHE A 1 93 ? 0.173 0.048 -9.237 1.00 94.12 93 PHE A N 1
ATOM 688 C CA . PHE A 1 93 ? -0.546 0.969 -8.351 1.00 94.12 93 PHE A CA 1
ATOM 689 C C . PHE A 1 93 ? -2.064 0.929 -8.556 1.00 94.12 93 PHE A C 1
ATOM 691 O O . PHE A 1 93 ? -2.786 0.880 -7.565 1.00 94.12 93 PHE A O 1
ATOM 698 N N . ASP A 1 94 ? -2.556 0.858 -9.796 1.00 93.00 94 ASP A N 1
ATOM 699 C CA . ASP A 1 94 ? -3.988 0.674 -10.091 1.00 93.00 94 ASP A CA 1
ATOM 700 C C . ASP A 1 94 ? -4.553 -0.571 -9.382 1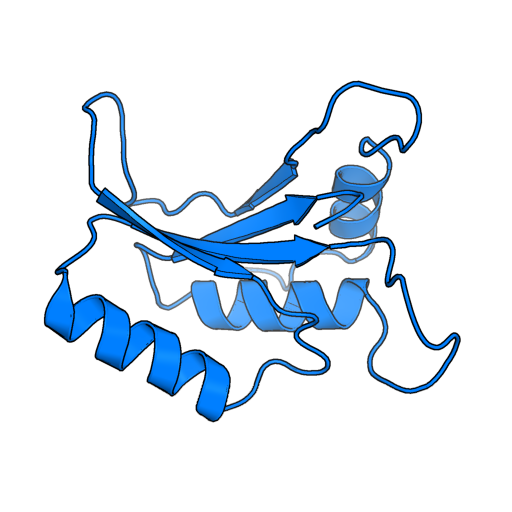.00 93.00 94 ASP A C 1
ATOM 702 O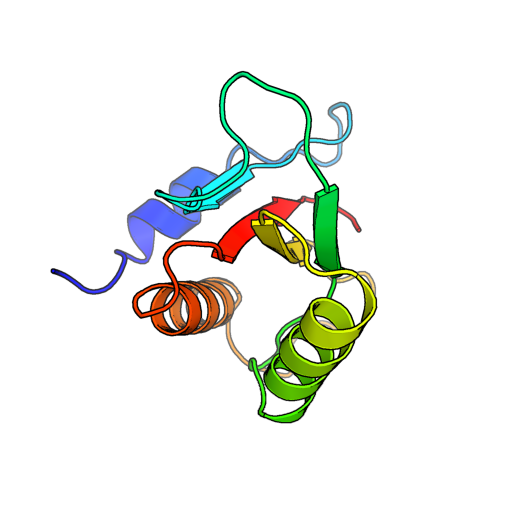 O . ASP A 1 94 ? -5.571 -0.498 -8.692 1.00 93.00 94 ASP A O 1
ATOM 706 N N . LEU A 1 95 ? -3.851 -1.709 -9.447 1.00 94.50 95 LEU A N 1
ATOM 707 C CA . LEU A 1 95 ? -4.271 -2.926 -8.742 1.00 94.50 95 LEU A CA 1
ATOM 708 C C . LEU A 1 95 ? -4.262 -2.769 -7.214 1.00 94.50 95 LEU A C 1
ATOM 710 O O . LEU A 1 95 ? -5.176 -3.265 -6.551 1.00 94.50 95 LEU A O 1
ATOM 714 N N . LEU A 1 96 ? -3.269 -2.077 -6.648 1.00 96.81 96 LEU A N 1
ATOM 715 C CA . LEU A 1 96 ? -3.219 -1.791 -5.209 1.00 96.81 96 LEU A CA 1
ATOM 716 C C . LEU A 1 96 ? -4.369 -0.882 -4.771 1.00 96.81 96 LEU A C 1
ATOM 718 O O . LEU A 1 96 ? -5.000 -1.138 -3.744 1.00 96.81 96 LEU A O 1
ATOM 722 N N . LEU A 1 97 ? -4.671 0.154 -5.554 1.00 96.44 97 LEU A N 1
ATOM 723 C CA . LEU A 1 97 ? -5.764 1.083 -5.283 1.00 96.44 97 LEU A CA 1
ATOM 724 C C . LEU A 1 97 ? -7.112 0.358 -5.325 1.00 96.44 97 LEU A C 1
ATOM 726 O O . LEU A 1 97 ? -7.866 0.449 -4.358 1.00 96.44 97 LEU A O 1
ATOM 730 N N . ARG A 1 98 ? -7.360 -0.467 -6.349 1.00 94.81 98 ARG A N 1
ATOM 731 C CA . ARG A 1 98 ? -8.560 -1.320 -6.439 1.00 94.81 98 ARG A CA 1
ATOM 732 C C . ARG A 1 98 ? -8.669 -2.313 -5.287 1.00 94.81 98 ARG A C 1
ATOM 734 O O . ARG A 1 98 ? -9.751 -2.537 -4.751 1.00 94.81 98 ARG A O 1
ATOM 741 N N . PHE A 1 99 ? -7.554 -2.907 -4.857 1.00 95.94 99 PHE A N 1
ATOM 742 C CA . PHE A 1 99 ? -7.554 -3.748 -3.661 1.00 95.94 99 PHE A CA 1
ATOM 743 C C . PHE A 1 99 ? -7.941 -2.945 -2.410 1.00 95.94 99 PHE A C 1
ATOM 745 O O . PHE A 1 99 ? -8.654 -3.447 -1.540 1.00 95.94 99 PHE A O 1
ATOM 752 N N . ALA A 1 100 ? -7.505 -1.694 -2.310 1.00 96.94 100 ALA A N 1
ATOM 753 C CA . ALA A 1 100 ? -7.772 -0.841 -1.165 1.00 96.94 100 ALA A CA 1
ATOM 754 C C . ALA A 1 100 ? -9.196 -0.239 -1.154 1.00 96.94 100 ALA A C 1
ATOM 756 O O . ALA A 1 100 ? -9.693 0.092 -0.078 1.00 96.94 100 ALA A O 1
ATOM 757 N N . GLU A 1 101 ? -9.881 -0.131 -2.299 1.00 95.06 101 GLU A N 1
ATOM 758 C CA . GLU A 1 101 ? -11.228 0.464 -2.421 1.00 95.06 101 GLU A CA 1
ATOM 759 C C . GLU A 1 101 ? -12.238 -0.118 -1.427 1.00 95.06 101 GLU A C 1
ATOM 761 O O . GLU A 1 101 ? -12.895 0.626 -0.702 1.00 95.06 101 GLU A O 1
ATOM 766 N N . SER A 1 102 ? -12.316 -1.447 -1.326 1.00 93.38 102 SER A N 1
ATO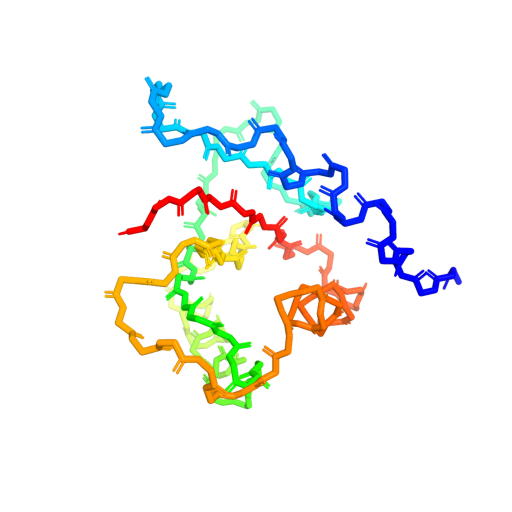M 767 C CA . SER A 1 102 ? -13.244 -2.126 -0.413 1.00 93.38 102 SER A CA 1
ATOM 768 C C . SER A 1 102 ? -12.682 -2.313 1.006 1.00 93.38 102 SER A C 1
ATOM 770 O O . SER A 1 102 ? -13.199 -3.131 1.768 1.00 93.38 102 SER A O 1
ATOM 772 N N . ARG A 1 103 ? -11.562 -1.656 1.344 1.00 96.25 103 ARG A N 1
ATOM 773 C CA . ARG A 1 103 ? -10.803 -1.862 2.588 1.00 96.25 103 ARG A CA 1
ATOM 774 C C . ARG A 1 103 ? -10.453 -0.499 3.209 1.00 96.25 103 ARG A C 1
ATOM 776 O O . ARG A 1 103 ? -9.408 0.081 2.898 1.00 96.25 103 ARG A O 1
ATOM 783 N N . PRO A 1 104 ? -11.302 0.042 4.100 1.00 96.25 104 PRO A N 1
ATOM 784 C CA . PRO A 1 104 ? -11.172 1.422 4.585 1.00 96.25 104 PRO A CA 1
ATOM 785 C C . PRO A 1 104 ? -9.942 1.669 5.474 1.00 96.25 104 PRO A C 1
ATOM 787 O O . PRO A 1 104 ? -9.569 2.817 5.685 1.00 96.25 104 PRO A O 1
ATOM 790 N N . ARG A 1 105 ? -9.275 0.607 5.942 1.00 97.00 105 ARG A N 1
ATOM 791 C CA . ARG A 1 105 ? -8.054 0.664 6.770 1.00 97.00 105 ARG A CA 1
ATOM 792 C C . ARG A 1 105 ? -6.751 0.423 6.008 1.00 97.00 105 ARG A C 1
ATOM 794 O O . ARG A 1 105 ? -5.698 0.294 6.620 1.00 97.00 105 ARG A O 1
ATOM 801 N N . VAL A 1 106 ? -6.811 0.283 4.687 1.00 98.25 106 VAL A N 1
ATOM 802 C CA . VAL A 1 106 ? -5.618 0.065 3.856 1.00 98.25 106 VAL A CA 1
ATOM 803 C C . VAL A 1 106 ? -5.135 1.405 3.314 1.00 98.25 106 VAL A C 1
ATOM 805 O O . VAL A 1 106 ? -5.946 2.194 2.868 1.00 98.25 106 VAL A O 1
ATOM 808 N N . SER A 1 107 ? -3.843 1.671 3.306 1.00 98.12 107 SER A N 1
ATOM 809 C CA . SER A 1 107 ? -3.203 2.790 2.619 1.00 98.12 107 SER A CA 1
ATOM 810 C C . SER A 1 107 ? -2.326 2.253 1.495 1.00 98.12 107 SER A C 1
ATOM 812 O O . SER A 1 107 ? -1.853 1.115 1.547 1.00 98.12 107 SER A O 1
ATOM 814 N N . VAL A 1 108 ? -2.109 3.076 0.474 1.00 97.88 108 VAL A N 1
ATOM 815 C CA . VAL A 1 108 ? -1.216 2.781 -0.651 1.00 97.88 108 VAL A CA 1
ATOM 816 C C . VAL A 1 108 ? -0.231 3.930 -0.771 1.00 97.88 108 VAL A C 1
ATOM 818 O O . VAL A 1 108 ? -0.644 5.087 -0.899 1.00 97.88 108 VAL A O 1
ATOM 821 N N . ALA A 1 109 ? 1.059 3.613 -0.737 1.00 96.50 109 ALA A N 1
ATOM 822 C CA . ALA A 1 109 ? 2.107 4.604 -0.904 1.00 96.50 109 ALA A CA 1
ATOM 823 C C . ALA A 1 109 ? 3.245 4.108 -1.794 1.00 96.50 109 ALA A C 1
ATOM 825 O O . ALA A 1 109 ? 3.475 2.906 -1.953 1.00 96.50 109 ALA A O 1
ATOM 826 N N . ALA A 1 110 ? 3.954 5.082 -2.344 1.00 94.25 110 ALA A N 1
ATOM 827 C CA . ALA A 1 110 ? 5.147 4.918 -3.141 1.00 94.25 110 ALA A CA 1
ATOM 828 C C . ALA A 1 110 ? 6.366 5.466 -2.395 1.00 94.25 110 ALA A C 1
ATOM 830 O O . ALA A 1 110 ? 6.268 6.460 -1.673 1.00 94.25 110 ALA A O 1
ATOM 831 N N . VAL A 1 111 ? 7.514 4.837 -2.615 1.00 92.12 111 VAL A N 1
ATOM 832 C CA . VAL A 1 111 ? 8.838 5.337 -2.217 1.00 92.12 111 VAL A CA 1
ATOM 833 C C . VAL A 1 111 ? 9.779 5.212 -3.403 1.00 92.12 111 VAL A C 1
ATOM 835 O O . VAL A 1 111 ? 9.565 4.363 -4.267 1.00 92.12 111 VAL A O 1
ATOM 838 N N . HIS A 1 112 ? 10.821 6.038 -3.465 1.00 86.62 112 HIS A N 1
ATOM 839 C CA . HIS A 1 112 ? 11.797 5.911 -4.546 1.00 86.62 112 HIS A CA 1
ATOM 840 C C . HIS A 1 112 ? 12.606 4.610 -4.410 1.00 86.62 112 HIS A C 1
ATOM 842 O O . HIS A 1 112 ? 12.649 3.791 -5.326 1.00 86.62 112 HIS A O 1
ATOM 848 N N . HIS A 1 113 ? 13.182 4.392 -3.227 1.00 78.31 113 HIS A N 1
ATOM 849 C CA . HIS A 1 113 ? 13.928 3.193 -2.849 1.00 78.31 113 HIS A CA 1
ATOM 850 C C . HIS A 1 113 ? 13.282 2.544 -1.620 1.00 78.31 113 HIS A C 1
ATOM 852 O O . HIS A 1 113 ? 12.694 3.248 -0.796 1.00 78.31 113 HIS A O 1
ATOM 858 N N . GLY A 1 114 ? 13.378 1.218 -1.520 1.00 60.81 114 GLY A N 1
ATOM 859 C CA . GLY A 1 114 ? 12.857 0.416 -0.410 1.00 60.81 114 GLY A CA 1
ATOM 860 C C . GLY A 1 114 ? 13.929 -0.449 0.226 1.00 60.81 114 GLY A C 1
ATOM 861 O O . GLY A 1 114 ? 14.970 -0.666 -0.434 1.00 60.81 114 GLY A O 1
#

Foldseek 3Di:
DDQPDLVVVVVQCVPADPPDDWDKGWPDDQQQEDDPDDWFEAEDEDQCLPPDPVSVVCQVVVCVVRVTSAYEYEHAPDDPDDPDDGDDPSVNQSNQVVVCPVPSRYIYMYINGD

Secondary structure (DSSP, 8-state):
-PPPPHHHHHHHHHT--TTSSP-EEEEE--TTS--SS---EEEEE---TT--HHHHHHHHHHHHHH--SEEEEEEESS-SS-TT-SS-HHHHHHHHHHHHHT-TTEEEEEES--

Radius of gyration: 14.0 Å; chains: 1; bounding box: 35×29×36 Å

pLDDT: mean 87.8, std 12.78, range [45.41, 98.38]